Protein AF-A0A2S8NSA2-F1 (afdb_monomer_lite)

Secondary structure (DSSP, 8-state):
-------------EEEETTEEEEPSS---TTS-EEEEEEEGGGEEE-SS-TTEEEEEETTEEEEEEGGGEEE-TTSSEEEEEEESSSEEEEEETTTTEEEEEEHHHHHHHSTHHHHHHHHHHHHHHHHHHHH-GGGTT--HHHHHHHHHHHHHHHHHHHHHHHHHH-

Structure (mmCIF, N/CA/C/O backbone):
data_AF-A0A2S8NSA2-F1
#
_entry.id   AF-A0A2S8NSA2-F1
#
loop_
_atom_site.group_PDB
_atom_site.id
_atom_site.type_symbol
_atom_site.label_atom_id
_atom_site.label_alt_id
_atom_site.label_comp_id
_atom_site.label_asym_id
_atom_site.label_entity_id
_atom_site.label_seq_id
_atom_site.pdbx_PDB_ins_code
_atom_site.Cartn_x
_atom_site.Cartn_y
_atom_site.Cartn_z
_atom_site.occupancy
_atom_site.B_iso_or_equiv
_atom_site.auth_seq_id
_atom_site.auth_comp_id
_atom_site.auth_asym_id
_atom_site.auth_atom_id
_atom_site.pdbx_PDB_model_num
ATOM 1 N N . MET A 1 1 ? -39.331 26.975 -9.570 1.00 36.31 1 MET A N 1
ATOM 2 C CA . MET A 1 1 ? -37.922 26.974 -9.125 1.00 36.31 1 MET A CA 1
ATOM 3 C C . MET A 1 1 ? -37.266 25.755 -9.741 1.00 36.31 1 MET A C 1
ATOM 5 O O . MET A 1 1 ? -37.729 24.658 -9.473 1.00 36.31 1 MET A O 1
ATOM 9 N N . GLN A 1 2 ? -36.301 25.941 -10.642 1.00 37.22 2 GLN A N 1
ATOM 10 C CA . GLN A 1 2 ? -35.497 24.830 -11.154 1.00 37.22 2 GLN A CA 1
ATOM 11 C C . GLN A 1 2 ? -34.525 24.416 -10.048 1.00 37.22 2 GLN A C 1
ATOM 13 O O . GLN A 1 2 ? -33.717 25.232 -9.607 1.00 37.22 2 GLN A O 1
ATOM 18 N N . GLU A 1 3 ? -34.644 23.180 -9.571 1.00 40.59 3 GLU A N 1
ATOM 19 C CA . GLU A 1 3 ? -33.641 22.570 -8.703 1.00 40.59 3 GLU A CA 1
ATOM 20 C C . GLU A 1 3 ? -32.343 22.448 -9.500 1.00 40.59 3 GLU A C 1
ATOM 22 O O . GLU A 1 3 ? -32.209 21.623 -10.403 1.00 40.59 3 GLU A O 1
ATOM 27 N N . VAL A 1 4 ? -31.386 23.321 -9.194 1.00 41.84 4 VAL A N 1
ATOM 28 C CA . VAL A 1 4 ? -30.010 23.162 -9.648 1.00 41.84 4 VAL A CA 1
ATOM 29 C C . VAL A 1 4 ? -29.487 21.915 -8.946 1.00 41.84 4 VAL A C 1
ATOM 31 O O . VAL A 1 4 ? -29.204 21.952 -7.749 1.00 41.84 4 VAL A O 1
ATOM 34 N N . GLN A 1 5 ? -29.397 20.802 -9.677 1.00 41.72 5 GLN A N 1
ATOM 35 C CA . GLN A 1 5 ? -28.624 19.643 -9.249 1.00 41.72 5 GLN A CA 1
ATOM 36 C C . GLN A 1 5 ? -27.216 20.141 -8.924 1.00 41.72 5 GLN A C 1
ATOM 38 O O . GLN A 1 5 ? -26.438 20.471 -9.819 1.00 41.72 5 GLN A O 1
ATOM 43 N N . GLN A 1 6 ? -26.894 20.234 -7.633 1.00 37.44 6 GLN A N 1
ATOM 44 C CA . GLN A 1 6 ? -25.511 20.331 -7.200 1.00 37.44 6 GLN A CA 1
ATOM 45 C C . GLN A 1 6 ? -24.838 19.046 -7.672 1.00 37.44 6 GLN A C 1
ATOM 47 O O . GLN A 1 6 ? -24.988 17.994 -7.056 1.00 37.44 6 GLN A O 1
ATOM 52 N N . THR A 1 7 ? -24.136 19.108 -8.802 1.00 39.69 7 THR A N 1
ATOM 53 C CA . THR A 1 7 ? -23.183 18.070 -9.180 1.00 39.69 7 THR A CA 1
ATOM 54 C C . THR A 1 7 ? -22.225 17.919 -8.011 1.00 39.69 7 THR A C 1
ATOM 56 O O . THR A 1 7 ? -21.465 18.848 -7.729 1.00 39.69 7 THR A O 1
ATOM 59 N N . GLU A 1 8 ? -22.292 16.783 -7.311 1.00 41.94 8 GLU A N 1
ATOM 60 C CA . GLU A 1 8 ? -21.272 16.389 -6.346 1.00 41.94 8 GLU A CA 1
ATOM 61 C C . GLU A 1 8 ? -19.914 16.638 -6.998 1.00 41.94 8 GLU A C 1
ATOM 63 O O . GLU A 1 8 ? -19.585 16.051 -8.032 1.00 41.94 8 GLU A O 1
ATOM 68 N N . GLN A 1 9 ? -19.134 17.559 -6.440 1.00 39.19 9 GLN A N 1
ATOM 69 C CA . GLN A 1 9 ? -17.791 17.822 -6.919 1.00 39.19 9 GLN A CA 1
ATOM 70 C C . GLN A 1 9 ? -16.939 16.618 -6.508 1.00 39.19 9 GLN A C 1
ATOM 72 O O . GLN A 1 9 ? -16.366 16.555 -5.420 1.00 39.19 9 GLN A O 1
ATOM 77 N N . VAL A 1 10 ? -16.941 15.586 -7.347 1.00 47.66 10 VAL A N 1
ATOM 78 C CA . VAL A 1 10 ? -16.198 14.359 -7.095 1.00 47.66 10 VAL A CA 1
ATOM 79 C C . VAL A 1 10 ? -14.707 14.717 -7.166 1.00 47.66 10 VAL A C 1
ATOM 81 O O . VAL A 1 10 ? -14.179 14.959 -8.247 1.00 47.66 10 VAL A O 1
ATOM 84 N N . ASN A 1 11 ? -14.020 14.785 -6.018 1.00 55.62 11 ASN A N 1
ATOM 85 C CA . ASN A 1 11 ? -12.583 15.110 -5.882 1.00 55.62 11 ASN A CA 1
ATOM 86 C C . ASN A 1 11 ? -11.660 13.992 -6.417 1.00 55.62 11 ASN A C 1
ATOM 88 O O . ASN A 1 11 ? -10.691 13.585 -5.772 1.00 55.62 11 ASN A O 1
ATOM 92 N N . TYR A 1 12 ? -11.996 13.417 -7.568 1.00 61.38 12 TYR A N 1
ATOM 93 C CA . TYR A 1 12 ? -11.253 12.340 -8.197 1.00 61.38 12 TYR A CA 1
ATOM 94 C C . TYR A 1 12 ? -11.284 12.521 -9.715 1.00 61.38 12 TYR A C 1
ATOM 96 O O . TYR A 1 12 ? -12.312 12.858 -10.292 1.00 61.38 12 TYR A O 1
ATOM 104 N N . HIS A 1 13 ? -10.162 12.244 -10.370 1.00 73.38 13 HIS A N 1
ATOM 105 C CA . HIS A 1 13 ? -10.040 12.264 -11.825 1.00 73.38 13 HIS A CA 1
ATOM 106 C C . HIS A 1 13 ? -9.911 10.848 -12.347 1.00 73.38 13 HIS A C 1
ATOM 108 O O . HIS A 1 13 ? -9.368 9.963 -11.676 1.00 73.38 13 HIS A O 1
ATOM 114 N N . PHE A 1 14 ? -10.416 10.675 -13.558 1.00 77.62 14 PHE A N 1
ATOM 115 C CA . PHE A 1 14 ? -10.244 9.467 -14.327 1.00 77.62 14 PHE A CA 1
ATOM 116 C C . PHE A 1 14 ? -9.191 9.706 -15.400 1.00 77.62 14 PHE A C 1
ATOM 118 O O . PHE A 1 14 ? -9.106 10.795 -15.962 1.00 77.62 14 PHE A O 1
ATOM 125 N N . VAL A 1 15 ? -8.390 8.683 -15.659 1.00 78.44 15 VAL A N 1
ATOM 126 C CA . VAL A 1 15 ? -7.448 8.648 -16.773 1.00 78.44 15 VAL A CA 1
ATOM 127 C C . VAL A 1 15 ? -7.893 7.535 -17.707 1.00 78.44 15 VAL A C 1
ATOM 129 O O . VAL A 1 15 ? -8.176 6.424 -17.253 1.00 78.44 15 VAL A O 1
ATOM 132 N N . GLU A 1 16 ? -7.982 7.840 -18.996 1.00 82.31 16 GLU A N 1
ATOM 133 C CA . GLU A 1 16 ? -8.319 6.858 -20.021 1.00 82.31 16 GLU A CA 1
ATOM 134 C C . GLU A 1 16 ? -7.077 6.094 -20.464 1.00 82.31 16 GLU A C 1
ATOM 136 O O . GLU A 1 16 ? -6.082 6.678 -20.887 1.00 82.31 16 GLU A O 1
ATOM 141 N N . ILE A 1 17 ? -7.140 4.768 -20.375 1.00 81.00 17 ILE A N 1
ATOM 142 C CA . ILE A 1 17 ? -6.095 3.877 -20.869 1.00 81.00 17 ILE A CA 1
ATOM 143 C C . ILE A 1 17 ? -6.755 2.803 -21.714 1.00 81.00 17 ILE A C 1
ATOM 145 O O . ILE A 1 17 ? -7.582 2.038 -21.219 1.00 81.00 17 ILE A O 1
ATOM 149 N N . SER A 1 18 ? -6.372 2.743 -22.991 1.00 83.12 18 SER A N 1
ATOM 150 C CA . SER A 1 18 ? -6.902 1.770 -23.954 1.00 83.12 18 SER A CA 1
ATOM 151 C C . SER A 1 18 ? -8.440 1.756 -24.013 1.00 83.12 18 SER A C 1
ATOM 153 O O . SER A 1 18 ? -9.045 0.690 -24.067 1.00 83.12 18 SER A O 1
ATOM 155 N N . GLY A 1 19 ? -9.076 2.933 -23.953 1.00 81.94 19 GLY A N 1
ATOM 156 C CA . GLY A 1 19 ? -10.539 3.081 -23.989 1.00 81.94 19 GLY A CA 1
ATOM 157 C C . GLY A 1 19 ? -11.267 2.772 -22.673 1.00 81.94 19 GLY A C 1
ATOM 158 O O . GLY A 1 19 ? -12.493 2.750 -22.653 1.00 81.94 19 GLY A O 1
ATOM 159 N N . LEU A 1 20 ? -10.544 2.532 -21.573 1.00 79.62 20 LEU A N 1
ATOM 160 C CA . LEU A 1 20 ? -11.114 2.303 -20.242 1.00 79.62 20 LEU A CA 1
ATOM 161 C C . LEU A 1 20 ? -10.759 3.459 -19.297 1.00 79.62 20 LEU A C 1
ATOM 163 O O . LEU A 1 20 ? -9.597 3.856 -19.215 1.00 79.62 20 LEU A O 1
ATOM 167 N N . SER A 1 21 ? -11.740 3.980 -18.555 1.00 80.56 21 SER A N 1
ATOM 168 C CA . SER A 1 21 ? -11.550 5.081 -17.598 1.00 80.56 21 SER A CA 1
ATOM 169 C C . SER A 1 21 ? -11.194 4.558 -16.201 1.00 80.56 21 SER A C 1
ATOM 171 O O . SER A 1 21 ? -11.946 3.794 -15.595 1.00 80.56 21 SER A O 1
ATOM 173 N N . TYR A 1 22 ? -10.073 5.013 -15.639 1.00 75.50 22 TYR A N 1
ATOM 174 C CA . TYR A 1 22 ? -9.566 4.552 -14.341 1.00 75.50 22 TYR A CA 1
ATOM 175 C C . TYR A 1 22 ? -9.445 5.684 -13.329 1.00 75.50 22 TYR A C 1
ATOM 177 O O . TYR A 1 22 ? -8.823 6.706 -13.600 1.00 75.50 22 TYR A O 1
ATOM 185 N N . LYS A 1 23 ? -9.986 5.470 -12.126 1.00 79.25 23 LYS A N 1
ATOM 186 C CA . LYS A 1 23 ? -9.946 6.442 -11.028 1.00 79.25 23 LYS A CA 1
ATOM 187 C C . LYS A 1 23 ? -8.545 6.555 -10.420 1.00 79.25 23 LYS A C 1
ATOM 189 O O . LYS A 1 23 ? -8.039 5.586 -9.852 1.00 79.25 23 LYS A O 1
ATOM 194 N N . VAL A 1 24 ? -7.984 7.760 -10.435 1.00 79.12 24 VAL A N 1
ATOM 195 C CA . VAL A 1 24 ? -6.727 8.104 -9.758 1.00 79.12 24 VAL A CA 1
ATOM 196 C C . VAL A 1 24 ? -6.964 8.252 -8.256 1.00 79.12 24 VAL A C 1
ATOM 198 O O . VAL A 1 24 ? -7.946 8.859 -7.820 1.00 79.12 24 VAL A O 1
ATOM 201 N N . ILE A 1 25 ? -6.059 7.698 -7.451 1.00 78.31 25 ILE A N 1
ATOM 202 C CA . ILE A 1 25 ? -6.149 7.716 -5.984 1.00 78.31 25 ILE A CA 1
ATOM 203 C C . ILE A 1 25 ? -5.177 8.762 -5.427 1.00 78.31 25 ILE A C 1
ATOM 205 O O . ILE A 1 25 ? -4.020 8.768 -5.825 1.00 78.31 25 ILE A O 1
ATOM 209 N N . ASN A 1 26 ? -5.650 9.616 -4.506 1.00 68.19 26 ASN A N 1
ATOM 210 C CA . ASN A 1 26 ? -4.936 10.745 -3.877 1.00 68.19 26 ASN A CA 1
ATOM 211 C C . ASN A 1 26 ? -4.080 11.563 -4.851 1.00 68.19 26 ASN A C 1
ATOM 213 O O . ASN A 1 26 ? -2.917 11.263 -5.122 1.00 68.19 26 ASN A O 1
ATOM 217 N N . GLN A 1 27 ? -4.663 12.639 -5.354 1.00 65.56 27 GLN A N 1
ATOM 218 C CA . GLN A 1 27 ? -4.036 13.475 -6.364 1.00 65.56 27 GLN A CA 1
ATOM 219 C C . GLN A 1 27 ? -3.081 14.469 -5.728 1.00 65.56 27 GLN A C 1
ATOM 221 O O . GLN A 1 27 ? -3.469 15.236 -4.852 1.00 65.56 27 GLN A O 1
ATOM 226 N N . LEU A 1 28 ? -1.834 14.436 -6.184 1.00 61.69 28 LEU A N 1
ATOM 227 C CA . LEU A 1 28 ? -0.816 15.438 -5.862 1.00 61.69 28 LEU A CA 1
ATOM 228 C C . LEU A 1 28 ? -0.056 15.906 -7.110 1.00 61.69 28 LEU A C 1
ATOM 230 O O . LEU A 1 28 ? 0.747 16.822 -7.017 1.00 61.69 28 LEU A O 1
ATOM 234 N N . ASP A 1 29 ? -0.298 15.272 -8.259 1.00 67.56 29 ASP A N 1
ATOM 235 C CA . ASP A 1 29 ? 0.344 15.581 -9.532 1.00 67.56 29 ASP A CA 1
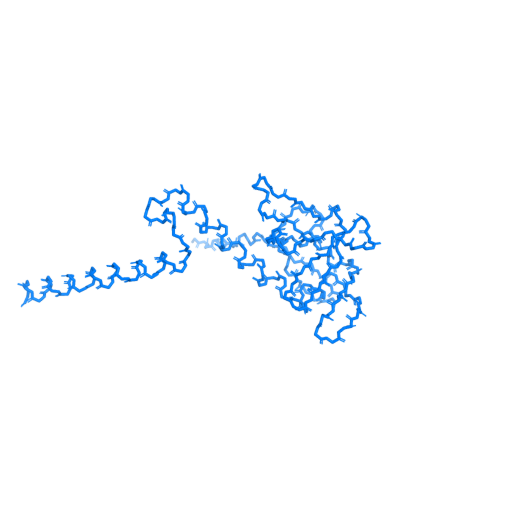ATOM 236 C C . ASP A 1 29 ? -0.596 16.407 -10.421 1.00 67.56 29 ASP A C 1
ATOM 238 O O . ASP A 1 29 ? -1.749 16.026 -10.645 1.00 67.56 29 ASP A O 1
ATOM 242 N N . GLU A 1 30 ? -0.075 17.509 -10.958 1.00 64.81 30 GLU A N 1
ATOM 243 C CA . GLU A 1 30 ? -0.766 18.422 -11.875 1.00 64.81 30 GLU A CA 1
ATOM 244 C C . GLU A 1 30 ? -1.168 17.736 -13.184 1.00 64.81 30 GLU A C 1
ATOM 246 O O . GLU A 1 30 ? -2.222 18.034 -13.749 1.00 64.81 30 GLU A O 1
ATOM 251 N N . LYS A 1 31 ? -0.366 16.765 -13.639 1.00 70.44 31 LYS A N 1
ATOM 252 C CA . LYS A 1 31 ? -0.640 15.975 -14.847 1.00 70.44 31 LYS A CA 1
ATOM 253 C C . LYS A 1 31 ? -1.627 14.830 -14.600 1.00 70.44 31 LYS A C 1
ATOM 255 O O . LYS A 1 31 ? -1.998 14.140 -15.546 1.00 70.44 31 LYS A O 1
ATOM 260 N N . LYS A 1 32 ? -2.063 14.622 -13.350 1.00 72.31 32 LYS A N 1
ATOM 261 C CA . LYS A 1 32 ? -3.138 13.699 -12.938 1.00 72.31 32 LYS A CA 1
ATOM 262 C C . LYS A 1 32 ? -2.952 12.240 -13.380 1.00 72.31 32 LYS A C 1
ATOM 264 O O . LYS A 1 32 ? -3.926 11.500 -13.407 1.00 72.31 32 LYS A O 1
ATOM 269 N N . HIS A 1 33 ? -1.732 11.804 -13.687 1.00 82.69 33 HIS A N 1
ATOM 270 C CA . HIS A 1 33 ? -1.432 10.436 -14.148 1.00 82.69 33 HIS A CA 1
ATOM 271 C C . HIS A 1 33 ? -0.776 9.578 -13.059 1.00 82.69 33 HIS A C 1
ATOM 273 O O . HIS A 1 33 ? -0.633 8.365 -13.216 1.00 82.69 33 HIS A O 1
ATOM 279 N N . ILE A 1 34 ? -0.407 10.197 -11.936 1.00 86.75 34 ILE A N 1
ATOM 280 C CA . ILE A 1 34 ? 0.186 9.525 -10.784 1.00 86.75 34 ILE A CA 1
ATOM 281 C C . ILE A 1 34 ? -0.894 9.244 -9.737 1.00 86.75 34 ILE A C 1
ATOM 283 O O . ILE A 1 34 ? -1.528 10.158 -9.209 1.00 86.75 34 ILE A O 1
ATOM 287 N N . SER A 1 35 ? -1.063 7.968 -9.393 1.00 88.75 35 SER A N 1
ATOM 288 C CA . SER A 1 35 ? -1.845 7.551 -8.227 1.00 88.75 35 SER A CA 1
ATOM 289 C C . SER A 1 35 ? -0.941 7.434 -7.008 1.00 88.75 35 SER A C 1
ATOM 291 O O . SER A 1 35 ? 0.043 6.693 -7.036 1.00 88.75 35 SER A O 1
ATOM 293 N N . ASN A 1 36 ? -1.283 8.135 -5.926 1.00 90.06 36 ASN A N 1
ATOM 294 C CA . ASN A 1 36 ? -0.505 8.125 -4.697 1.00 90.06 36 ASN A CA 1
ATOM 295 C C . ASN A 1 36 ? -1.136 7.241 -3.617 1.00 90.06 36 ASN A C 1
ATOM 297 O O . ASN A 1 36 ? -2.294 7.393 -3.212 1.00 90.06 36 ASN A O 1
ATOM 301 N N . PHE A 1 37 ? -0.316 6.354 -3.070 1.00 92.00 37 PHE A N 1
ATOM 302 C CA . PHE A 1 37 ? -0.699 5.386 -2.058 1.00 92.00 37 PHE A CA 1
ATOM 303 C C . PHE A 1 37 ? 0.061 5.660 -0.768 1.00 92.00 37 PHE A C 1
ATOM 305 O O . PHE A 1 37 ? 1.287 5.592 -0.713 1.00 92.00 37 PHE A O 1
ATOM 312 N N . TYR A 1 38 ? -0.681 5.937 0.299 1.00 92.00 38 TYR A N 1
ATOM 313 C CA . TYR A 1 38 ? -0.127 5.880 1.646 1.00 92.00 38 TYR A CA 1
ATOM 314 C C . TYR A 1 38 ? 0.120 4.435 2.057 1.00 92.00 38 TYR A C 1
ATOM 316 O O . TYR A 1 38 ? -0.829 3.654 2.108 1.00 92.00 38 TYR A O 1
ATOM 324 N N . LEU A 1 39 ? 1.369 4.113 2.388 1.00 94.62 39 LEU A N 1
ATOM 325 C CA . LEU A 1 39 ? 1.813 2.794 2.824 1.00 94.62 39 LEU A CA 1
ATOM 326 C C . LEU A 1 39 ? 2.648 2.894 4.112 1.00 94.62 39 LEU A C 1
ATOM 328 O O . LEU A 1 39 ? 3.371 3.873 4.304 1.00 94.62 39 LEU A O 1
ATOM 332 N N . PRO A 1 40 ? 2.620 1.891 5.007 1.00 94.06 40 PRO A N 1
ATOM 333 C CA . PRO A 1 40 ? 3.462 1.889 6.199 1.00 94.06 40 PRO A CA 1
ATOM 334 C C . PRO A 1 40 ? 4.943 1.756 5.831 1.00 94.06 40 PRO A C 1
ATOM 336 O O . PRO A 1 40 ? 5.295 0.970 4.950 1.00 94.06 40 PRO A O 1
ATOM 339 N N . LYS A 1 41 ? 5.836 2.425 6.572 1.00 94.75 41 LYS A N 1
ATOM 340 C CA . LYS A 1 41 ? 7.295 2.362 6.354 1.00 94.75 41 LYS A CA 1
ATOM 341 C C . LYS A 1 41 ? 7.844 0.937 6.297 1.00 94.75 41 LYS A C 1
ATOM 343 O O . LYS A 1 41 ? 8.698 0.649 5.471 1.00 94.75 41 LYS A O 1
ATOM 348 N N . LYS A 1 42 ? 7.300 0.010 7.093 1.00 93.75 42 LYS A N 1
ATOM 349 C CA . LYS A 1 42 ? 7.693 -1.415 7.078 1.00 93.75 42 LYS A CA 1
ATOM 350 C C . LYS A 1 42 ? 7.506 -2.111 5.720 1.00 93.75 42 LYS A C 1
ATOM 352 O O . LYS A 1 42 ? 8.162 -3.124 5.467 1.00 93.75 42 LYS A O 1
ATOM 357 N N . CYS A 1 43 ? 6.621 -1.594 4.867 1.00 94.12 43 CYS A N 1
ATOM 358 C CA . CYS A 1 43 ? 6.372 -2.119 3.528 1.00 94.12 43 CYS A CA 1
ATOM 359 C C . CYS A 1 43 ? 7.352 -1.566 2.486 1.00 94.12 43 CYS A C 1
ATOM 361 O O . CYS A 1 43 ? 7.432 -2.127 1.401 1.00 94.12 43 CYS A O 1
ATOM 363 N N . VAL A 1 44 ? 8.116 -0.516 2.793 1.00 95.19 44 VAL A N 1
ATOM 364 C CA . VAL A 1 44 ? 9.052 0.124 1.861 1.00 95.19 44 VAL A CA 1
ATOM 365 C C . VAL A 1 44 ? 10.479 -0.163 2.318 1.00 95.19 44 VAL A C 1
ATOM 367 O O . VAL A 1 44 ? 10.867 0.166 3.436 1.00 95.19 44 VAL A O 1
ATOM 370 N N . ARG A 1 45 ? 11.274 -0.813 1.467 1.00 94.19 45 ARG A N 1
ATOM 371 C CA . ARG A 1 45 ? 12.677 -1.150 1.759 1.00 94.19 45 ARG A CA 1
ATOM 372 C C . ARG A 1 45 ? 13.584 -0.707 0.627 1.00 94.19 45 ARG A C 1
ATOM 374 O O . ARG A 1 45 ? 13.150 -0.657 -0.518 1.00 94.19 45 ARG A O 1
ATOM 381 N N . GLN A 1 46 ? 14.853 -0.445 0.928 1.00 94.69 46 GLN A N 1
ATOM 382 C CA . GLN A 1 46 ? 15.870 -0.247 -0.105 1.00 94.69 46 GLN A CA 1
ATOM 383 C C . GLN A 1 46 ? 15.890 -1.453 -1.055 1.00 94.69 46 GLN A C 1
ATOM 385 O O . GLN A 1 46 ? 15.909 -2.600 -0.599 1.00 94.69 46 GLN A O 1
ATOM 390 N N . HIS A 1 47 ? 15.860 -1.211 -2.369 1.00 93.25 47 HIS A N 1
ATOM 391 C CA . HIS A 1 47 ? 16.041 -2.297 -3.325 1.00 93.25 47 HIS A CA 1
ATOM 392 C C . HIS A 1 47 ? 17.505 -2.776 -3.261 1.00 93.25 47 HIS A C 1
ATOM 394 O O . HIS A 1 47 ? 18.404 -1.934 -3.327 1.00 93.25 47 HIS A O 1
ATOM 400 N N . PRO A 1 48 ? 17.768 -4.094 -3.147 1.00 87.56 48 PRO A N 1
ATOM 401 C CA . PRO A 1 48 ? 19.106 -4.618 -2.848 1.00 87.56 48 PRO A CA 1
ATOM 402 C C . PRO A 1 48 ? 20.136 -4.312 -3.940 1.00 87.56 48 PRO A C 1
ATOM 404 O O . PRO A 1 48 ? 21.294 -4.067 -3.641 1.00 87.56 48 PRO A O 1
ATOM 407 N N . THR A 1 49 ? 19.707 -4.293 -5.203 1.00 89.06 49 THR A N 1
ATOM 408 C CA . THR A 1 49 ? 20.593 -4.095 -6.364 1.00 89.06 49 THR A CA 1
ATOM 409 C C . THR A 1 49 ? 20.321 -2.808 -7.145 1.00 89.06 49 THR A C 1
ATOM 411 O O . THR A 1 49 ? 20.952 -2.571 -8.165 1.00 89.06 49 THR A O 1
ATOM 414 N N . ARG A 1 50 ? 19.360 -1.980 -6.711 1.00 89.12 50 ARG A N 1
ATOM 415 C CA . ARG A 1 50 ? 18.967 -0.745 -7.416 1.00 89.12 50 ARG A CA 1
ATOM 416 C C . ARG A 1 50 ? 18.955 0.410 -6.432 1.00 89.12 50 ARG A C 1
ATOM 418 O O . ARG A 1 50 ? 18.005 0.572 -5.669 1.00 89.12 50 ARG A O 1
ATOM 425 N N . GLN A 1 51 ? 20.046 1.164 -6.395 1.00 91.25 51 GLN A N 1
ATOM 426 C CA . GLN A 1 51 ? 20.259 2.194 -5.378 1.00 91.25 51 GLN A CA 1
ATOM 427 C C . GLN A 1 51 ? 19.250 3.345 -5.474 1.00 91.25 51 GLN A C 1
ATOM 429 O O . GLN A 1 51 ? 18.888 3.927 -4.456 1.00 91.25 51 GLN A O 1
ATOM 434 N N . ASP A 1 52 ? 18.743 3.621 -6.668 1.00 94.69 52 ASP A N 1
ATOM 435 C CA . ASP A 1 52 ? 17.762 4.659 -6.991 1.00 94.69 52 ASP A CA 1
ATOM 436 C C . ASP A 1 52 ? 16.302 4.225 -6.774 1.00 94.69 52 ASP A C 1
ATOM 438 O O . ASP A 1 52 ? 15.379 4.999 -7.021 1.00 94.69 52 ASP A O 1
ATOM 442 N N . SER A 1 53 ? 16.073 2.995 -6.308 1.00 95.25 53 SER A N 1
ATOM 443 C CA . SER A 1 53 ? 14.742 2.399 -6.227 1.00 95.25 53 SER A CA 1
ATOM 444 C C . SER A 1 53 ? 14.445 1.829 -4.842 1.00 95.25 53 SER A C 1
ATOM 446 O O . SER A 1 53 ? 15.315 1.299 -4.143 1.00 95.25 53 SER A O 1
ATOM 448 N N . TYR A 1 54 ? 13.174 1.877 -4.464 1.00 97.00 54 TYR A N 1
ATOM 449 C CA . TYR A 1 54 ? 12.630 1.124 -3.348 1.00 97.00 54 TYR A CA 1
ATOM 450 C C . TYR A 1 54 ? 11.940 -0.154 -3.824 1.00 97.00 54 TYR A C 1
ATOM 452 O O . TYR A 1 54 ? 11.378 -0.248 -4.914 1.00 97.00 54 TYR A O 1
ATOM 460 N N . LYS A 1 55 ? 11.976 -1.159 -2.955 1.00 95.06 55 LYS A N 1
ATOM 461 C CA . LYS A 1 55 ? 11.204 -2.390 -3.030 1.00 95.06 55 LYS A CA 1
ATOM 462 C C . LYS A 1 55 ? 10.000 -2.250 -2.103 1.00 95.06 55 LYS A C 1
ATOM 464 O O . LYS A 1 55 ? 10.155 -2.214 -0.881 1.00 95.06 55 LYS A O 1
ATOM 469 N N . ILE A 1 56 ? 8.811 -2.192 -2.688 1.00 96.19 56 ILE A N 1
ATOM 470 C CA . ILE A 1 56 ? 7.549 -1.992 -1.975 1.00 96.19 56 ILE A CA 1
ATOM 471 C C . ILE A 1 56 ? 6.826 -3.325 -1.856 1.00 96.19 56 ILE A C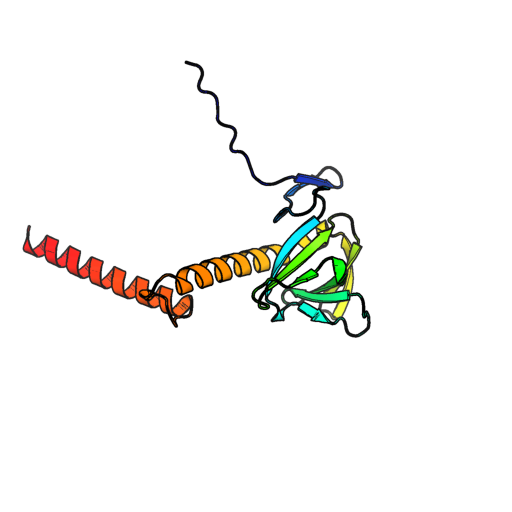 1
ATOM 473 O O . ILE A 1 56 ? 6.421 -3.902 -2.860 1.00 96.19 56 ILE A O 1
ATOM 477 N N . LYS A 1 57 ? 6.688 -3.833 -0.631 1.00 94.94 57 LYS A N 1
ATOM 478 C CA . LYS A 1 57 ? 6.008 -5.089 -0.309 1.00 94.94 57 LYS A CA 1
ATOM 479 C C . LYS A 1 57 ? 4.501 -4.893 -0.241 1.00 94.94 57 LYS A C 1
ATOM 481 O O . LYS A 1 57 ? 4.012 -4.133 0.589 1.00 94.94 57 LYS A O 1
ATOM 486 N N . ILE A 1 58 ? 3.783 -5.665 -1.046 1.00 93.56 58 ILE A N 1
ATOM 487 C CA . ILE A 1 58 ? 2.326 -5.765 -1.056 1.00 93.56 58 ILE A CA 1
ATOM 488 C C . ILE A 1 58 ? 1.993 -7.252 -0.953 1.00 93.56 58 ILE A C 1
ATOM 490 O O . ILE A 1 58 ? 2.009 -7.977 -1.944 1.00 93.56 58 ILE A O 1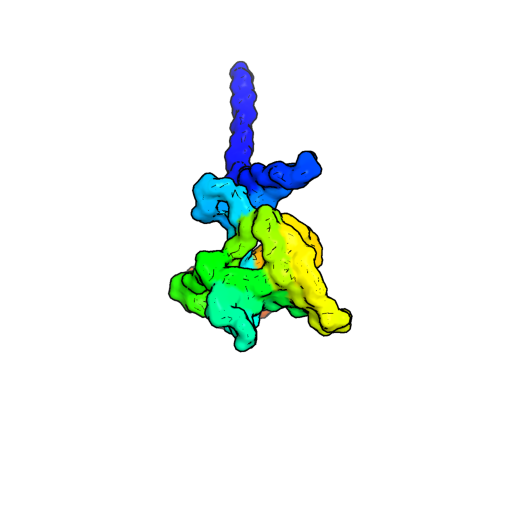
ATOM 494 N N . TYR A 1 59 ? 1.748 -7.722 0.271 1.00 89.69 59 TYR A N 1
ATOM 495 C CA . TYR A 1 59 ? 1.534 -9.141 0.579 1.00 89.69 59 TYR A CA 1
ATOM 496 C C . TYR A 1 59 ? 2.657 -10.043 0.026 1.00 89.69 59 TYR A C 1
ATOM 498 O O . TYR A 1 59 ? 3.803 -9.935 0.473 1.00 89.69 59 TYR A O 1
ATOM 506 N N . ASN A 1 60 ? 2.331 -10.924 -0.924 1.00 90.94 60 ASN A N 1
ATOM 507 C CA . ASN A 1 60 ? 3.241 -11.836 -1.621 1.00 90.94 60 ASN A CA 1
ATOM 508 C C . ASN A 1 60 ? 3.865 -11.228 -2.889 1.00 90.94 60 ASN A C 1
ATOM 510 O O . ASN A 1 60 ? 4.505 -11.935 -3.660 1.00 90.94 60 ASN A O 1
ATOM 514 N N . LYS A 1 61 ? 3.661 -9.936 -3.147 1.00 94.06 61 LYS A N 1
ATOM 515 C CA . LYS A 1 61 ? 4.234 -9.231 -4.291 1.00 94.06 61 LYS A CA 1
ATOM 516 C C . LYS A 1 61 ? 5.166 -8.119 -3.830 1.00 94.06 61 LYS A C 1
ATOM 518 O O . LYS A 1 61 ? 5.008 -7.547 -2.749 1.00 94.06 61 LYS A O 1
ATOM 523 N N . PHE A 1 62 ? 6.130 -7.790 -4.677 1.00 93.69 62 PHE A N 1
ATOM 524 C CA . PHE A 1 62 ? 6.928 -6.583 -4.547 1.00 93.69 62 PHE A CA 1
ATOM 525 C C . PHE A 1 62 ? 6.890 -5.768 -5.829 1.00 93.69 62 PHE A C 1
ATOM 527 O O . PHE A 1 62 ? 7.036 -6.329 -6.913 1.00 93.69 62 PHE A O 1
ATOM 534 N N . ILE A 1 63 ? 6.777 -4.453 -5.685 1.00 95.81 63 ILE A N 1
ATOM 535 C CA . ILE A 1 63 ? 6.892 -3.492 -6.782 1.00 95.81 63 ILE A CA 1
ATOM 536 C C . ILE A 1 63 ? 8.209 -2.737 -6.612 1.00 95.81 63 ILE A C 1
ATOM 538 O O . ILE A 1 63 ? 8.523 -2.257 -5.521 1.00 95.81 63 ILE A O 1
ATOM 542 N N . CYS A 1 64 ? 9.004 -2.658 -7.677 1.00 95.50 64 CYS A N 1
ATOM 543 C CA . CYS A 1 64 ? 10.190 -1.806 -7.723 1.00 95.50 64 CYS A CA 1
ATOM 544 C C . CYS A 1 64 ? 9.779 -0.398 -8.157 1.00 95.50 64 CYS A C 1
ATOM 546 O O . CYS A 1 64 ? 9.409 -0.219 -9.315 1.00 95.50 64 CYS A O 1
ATOM 548 N N . VAL A 1 65 ? 9.867 0.580 -7.257 1.00 96.00 65 VAL A N 1
ATOM 549 C CA . VAL A 1 65 ? 9.437 1.964 -7.505 1.00 96.00 65 VAL A CA 1
ATOM 550 C C . VAL A 1 65 ? 10.626 2.914 -7.345 1.00 96.00 65 VAL A C 1
ATOM 552 O O . VAL A 1 65 ? 11.361 2.776 -6.364 1.00 96.00 65 VAL A O 1
ATOM 555 N N . PRO A 1 66 ? 10.842 3.870 -8.265 1.00 94.94 66 PRO A N 1
ATOM 556 C CA . PRO A 1 66 ? 11.891 4.875 -8.120 1.00 94.94 66 PRO A CA 1
ATOM 557 C C . PRO A 1 66 ? 11.760 5.670 -6.816 1.00 94.94 66 PRO A C 1
ATOM 559 O O . PRO A 1 66 ? 10.658 6.045 -6.411 1.00 94.94 66 PRO A O 1
ATOM 562 N N . LYS A 1 67 ? 12.889 5.979 -6.173 1.00 95.31 67 LYS A N 1
ATOM 563 C CA . LYS A 1 67 ? 12.930 6.762 -4.928 1.00 95.31 67 LYS A CA 1
ATOM 564 C C . LYS A 1 67 ? 12.289 8.135 -5.069 1.00 95.31 67 LYS A C 1
ATOM 566 O O . LYS A 1 67 ? 11.625 8.575 -4.143 1.00 95.31 67 LYS A O 1
ATOM 571 N N . ILE A 1 68 ? 12.445 8.772 -6.230 1.00 92.12 68 ILE A N 1
ATOM 572 C CA . ILE A 1 68 ? 11.844 10.079 -6.531 1.00 92.12 68 ILE A CA 1
ATOM 573 C C . ILE A 1 68 ? 10.308 10.069 -6.446 1.00 92.12 68 ILE A C 1
ATOM 575 O O . ILE A 1 68 ? 9.705 11.105 -6.212 1.00 92.12 68 ILE A O 1
ATOM 579 N N . MET A 1 69 ? 9.678 8.897 -6.575 1.00 91.75 69 MET A N 1
ATOM 580 C CA . MET A 1 69 ? 8.227 8.727 -6.447 1.00 91.75 69 MET A CA 1
ATOM 581 C C . MET A 1 69 ? 7.795 8.356 -5.018 1.00 91.75 69 MET A C 1
ATOM 583 O O . MET A 1 69 ? 6.634 8.025 -4.792 1.00 91.75 69 MET A O 1
ATOM 587 N N . CYS A 1 70 ? 8.711 8.331 -4.048 1.00 93.88 70 CYS A N 1
ATOM 588 C CA . CYS A 1 70 ? 8.449 7.864 -2.690 1.00 93.88 70 CYS A CA 1
ATOM 589 C C . CYS A 1 70 ? 8.833 8.934 -1.667 1.00 93.88 70 CYS A C 1
ATOM 591 O O . CYS A 1 70 ? 10.010 9.218 -1.463 1.00 93.88 70 CYS A O 1
ATOM 593 N N . PHE A 1 71 ? 7.845 9.454 -0.947 1.00 92.88 71 PHE A N 1
ATOM 594 C CA . PHE A 1 71 ? 8.035 10.513 0.040 1.00 92.88 71 PHE A CA 1
ATOM 595 C C . PHE A 1 71 ? 7.715 9.996 1.434 1.00 92.88 71 PHE A C 1
ATOM 597 O O . PHE A 1 71 ? 6.621 9.491 1.681 1.00 92.88 71 PHE A O 1
ATOM 604 N N . LEU A 1 72 ? 8.662 10.115 2.359 1.00 93.06 72 LEU A N 1
ATOM 605 C CA . LEU A 1 72 ? 8.400 9.820 3.761 1.00 93.06 72 LEU A CA 1
ATOM 606 C C . LEU A 1 72 ? 7.590 10.971 4.368 1.00 93.06 72 LEU A C 1
ATOM 608 O O . LEU A 1 72 ? 7.923 12.139 4.172 1.00 93.06 72 LEU A O 1
ATOM 612 N N . ASP A 1 73 ? 6.517 10.652 5.087 1.00 87.88 73 ASP A N 1
ATOM 613 C CA . ASP A 1 73 ? 5.701 11.672 5.735 1.00 87.88 73 ASP A CA 1
ATOM 614 C C . ASP A 1 73 ? 6.410 12.288 6.953 1.00 87.88 73 ASP A C 1
ATOM 616 O O . ASP A 1 73 ? 7.392 11.753 7.471 1.00 87.88 73 ASP A O 1
ATOM 620 N N . LYS A 1 74 ? 5.887 13.420 7.442 1.00 87.06 74 LYS A N 1
ATOM 621 C CA . LYS A 1 74 ? 6.475 14.163 8.572 1.00 87.06 74 LYS A CA 1
ATOM 622 C C . LYS A 1 74 ? 6.605 13.332 9.854 1.00 87.06 74 LYS A C 1
ATOM 624 O O . LYS A 1 74 ? 7.436 13.643 10.696 1.00 87.06 74 LYS A O 1
ATOM 629 N N . THR A 1 75 ? 5.785 12.292 10.016 1.00 86.44 75 THR A N 1
ATOM 630 C CA . THR A 1 75 ? 5.832 11.414 11.196 1.00 86.44 75 THR A CA 1
ATOM 631 C C . THR A 1 75 ? 6.926 10.353 11.089 1.00 86.44 75 THR A C 1
ATOM 633 O O . THR A 1 75 ? 7.230 9.679 12.069 1.00 86.44 75 THR A O 1
ATOM 636 N N . GLY A 1 76 ? 7.483 10.141 9.892 1.00 89.88 76 GLY A N 1
ATOM 637 C CA . GLY A 1 76 ? 8.448 9.083 9.616 1.00 89.88 76 GLY A CA 1
ATOM 638 C C . GLY A 1 76 ? 7.858 7.667 9.638 1.00 89.88 76 GLY A C 1
ATOM 639 O O . GLY A 1 76 ? 8.607 6.699 9.474 1.00 89.88 76 GLY A O 1
ATOM 640 N N . LYS A 1 77 ? 6.541 7.519 9.842 1.00 91.19 77 LYS A N 1
ATOM 641 C CA . LYS A 1 77 ? 5.852 6.221 9.956 1.00 91.19 77 LYS A CA 1
ATOM 642 C C . LYS A 1 77 ? 5.287 5.730 8.627 1.00 91.19 77 LYS A C 1
ATOM 644 O O . LYS A 1 77 ? 5.183 4.516 8.423 1.00 91.19 77 LYS A O 1
ATOM 649 N N . TYR A 1 78 ? 4.949 6.644 7.722 1.00 93.00 78 TYR A N 1
ATOM 650 C CA . TYR A 1 78 ? 4.274 6.328 6.467 1.00 93.00 78 TYR A CA 1
ATOM 651 C C . TYR A 1 78 ? 5.034 6.885 5.273 1.00 93.00 78 TYR A C 1
ATOM 653 O O . TYR A 1 78 ? 5.589 7.976 5.331 1.00 93.00 78 TYR A O 1
ATOM 661 N N . PHE A 1 79 ? 5.012 6.141 4.176 1.00 94.50 79 PHE A N 1
ATOM 662 C CA . PHE A 1 79 ? 5.391 6.638 2.865 1.00 94.50 79 PHE A CA 1
ATOM 663 C C . PHE A 1 79 ? 4.147 7.014 2.074 1.00 94.50 79 PHE A C 1
ATOM 665 O O . PHE A 1 79 ? 3.123 6.337 2.139 1.00 94.50 79 PHE A O 1
ATOM 672 N N . LEU A 1 80 ? 4.278 8.066 1.287 1.00 92.88 80 LEU A N 1
ATOM 673 C CA . LEU A 1 80 ? 3.449 8.361 0.141 1.00 92.88 80 LEU A CA 1
ATOM 674 C C . LEU A 1 80 ? 4.187 7.848 -1.099 1.00 92.88 80 LEU A C 1
ATOM 676 O O . LEU A 1 80 ? 5.303 8.279 -1.378 1.00 92.88 80 LEU A O 1
ATOM 680 N N . VAL A 1 81 ? 3.584 6.900 -1.804 1.00 94.00 81 VAL A N 1
ATOM 681 C CA . VAL A 1 81 ? 4.184 6.218 -2.953 1.00 94.00 81 VAL A CA 1
ATOM 682 C C . VAL A 1 81 ? 3.372 6.531 -4.196 1.00 94.00 81 VAL A C 1
ATOM 684 O O . VAL A 1 81 ? 2.202 6.160 -4.262 1.00 94.00 81 VAL A O 1
ATOM 687 N N . GLY A 1 82 ? 3.995 7.167 -5.180 1.00 92.56 82 GLY A N 1
ATOM 688 C CA . GLY A 1 82 ? 3.415 7.437 -6.488 1.00 92.56 82 GLY A CA 1
ATOM 689 C C . GLY A 1 82 ? 3.640 6.285 -7.465 1.00 92.56 82 GLY A C 1
ATOM 690 O O . GLY A 1 82 ? 4.763 5.800 -7.624 1.00 92.56 82 GLY A O 1
ATOM 691 N N . LEU A 1 83 ? 2.572 5.868 -8.144 1.00 92.75 83 LEU A N 1
ATOM 692 C CA . LEU A 1 83 ? 2.641 5.045 -9.348 1.00 92.75 83 LEU A CA 1
ATOM 693 C C . LEU A 1 83 ? 2.057 5.827 -10.525 1.00 92.75 83 LEU A C 1
ATOM 695 O O . LEU A 1 83 ? 0.872 6.159 -10.530 1.00 92.75 83 LEU A O 1
ATOM 699 N N . ASP A 1 84 ? 2.900 6.098 -11.513 1.00 91.38 84 ASP A N 1
ATOM 700 C CA . ASP A 1 84 ? 2.518 6.609 -12.824 1.00 91.38 84 ASP A CA 1
ATOM 701 C C . ASP A 1 84 ? 1.787 5.504 -13.586 1.00 91.38 84 ASP A C 1
ATOM 703 O O . ASP A 1 84 ? 2.322 4.416 -13.794 1.00 91.38 84 ASP A O 1
ATOM 707 N N . MET A 1 85 ? 0.558 5.775 -14.011 1.00 88.94 85 MET A N 1
ATOM 708 C CA . MET A 1 85 ? -0.299 4.784 -14.652 1.00 88.94 85 MET A CA 1
ATOM 709 C C . MET A 1 85 ? 0.243 4.223 -15.977 1.00 88.94 85 MET A C 1
ATOM 711 O O . MET A 1 85 ? -0.093 3.085 -16.321 1.00 88.94 85 MET A O 1
ATOM 715 N N . TYR A 1 86 ? 1.089 4.973 -16.685 1.00 87.94 86 TYR A N 1
ATOM 716 C CA . TYR A 1 86 ? 1.672 4.598 -17.975 1.00 87.94 86 TYR A CA 1
ATOM 717 C C . TYR A 1 86 ? 3.061 3.969 -17.843 1.00 87.94 86 TYR A C 1
ATOM 719 O O . TYR A 1 86 ? 3.502 3.234 -18.730 1.00 87.94 86 TYR A O 1
ATOM 727 N N . PHE A 1 87 ? 3.758 4.218 -16.734 1.00 91.69 87 PHE A N 1
ATOM 728 C CA . PHE A 1 87 ? 5.091 3.670 -16.517 1.00 91.69 87 PHE A CA 1
ATOM 729 C C . PHE A 1 87 ? 5.055 2.157 -16.270 1.00 91.69 87 PHE A C 1
ATOM 731 O O . PHE A 1 87 ? 4.166 1.627 -15.609 1.00 91.69 87 PHE A O 1
ATOM 738 N N . ASN A 1 88 ? 6.061 1.440 -16.774 1.00 95.12 88 ASN A N 1
ATOM 739 C CA . ASN A 1 88 ? 6.174 -0.008 -16.615 1.00 95.12 88 ASN A CA 1
ATOM 740 C C . ASN A 1 88 ? 7.054 -0.382 -15.417 1.00 95.12 88 ASN A C 1
ATOM 742 O O . ASN A 1 88 ? 8.285 -0.282 -15.483 1.00 95.12 88 ASN A O 1
ATOM 746 N N . TYR A 1 89 ? 6.433 -0.919 -14.372 1.00 95.25 89 TYR A N 1
ATOM 747 C CA . TYR A 1 89 ? 7.067 -1.349 -13.132 1.00 95.25 89 TYR A CA 1
ATOM 748 C C . TYR A 1 89 ? 7.457 -2.825 -13.161 1.00 95.25 89 TYR A C 1
ATOM 750 O O . TYR A 1 89 ? 6.780 -3.667 -13.749 1.00 95.25 89 TYR A O 1
ATOM 758 N N . TRP A 1 90 ? 8.551 -3.151 -12.472 1.00 95.06 90 TRP A N 1
ATOM 759 C CA . TRP A 1 90 ? 8.913 -4.541 -12.205 1.00 95.06 90 TRP A CA 1
ATOM 760 C C . TRP A 1 90 ? 8.133 -5.067 -11.007 1.00 95.06 90 TRP A C 1
ATOM 762 O O . TRP A 1 90 ? 8.224 -4.504 -9.911 1.00 95.06 90 TRP A O 1
ATOM 772 N N . ILE A 1 91 ? 7.433 -6.175 -11.227 1.00 95.38 91 ILE A N 1
ATOM 773 C CA . ILE A 1 91 ? 6.673 -6.907 -10.224 1.00 95.38 91 ILE A CA 1
ATOM 774 C C . ILE A 1 91 ? 7.373 -8.235 -9.962 1.00 95.38 91 ILE A C 1
ATOM 776 O O . ILE A 1 91 ? 7.723 -8.966 -10.888 1.00 95.38 91 ILE A O 1
ATOM 780 N N . TYR A 1 92 ? 7.577 -8.541 -8.687 1.00 92.62 92 TYR A N 1
ATOM 781 C CA . TYR A 1 92 ? 8.137 -9.806 -8.228 1.00 92.62 92 TYR A CA 1
ATOM 782 C C . TYR A 1 92 ? 7.085 -10.517 -7.391 1.00 92.62 92 TYR A C 1
ATOM 784 O O . TYR A 1 92 ? 6.639 -9.967 -6.383 1.00 92.62 92 TYR A O 1
ATOM 792 N N . ASN A 1 93 ? 6.697 -11.723 -7.782 1.00 91.62 93 ASN A N 1
ATOM 793 C CA . ASN A 1 93 ? 5.785 -12.555 -7.015 1.00 91.62 93 ASN A CA 1
ATOM 794 C C . ASN A 1 93 ? 6.588 -13.580 -6.213 1.00 91.62 93 ASN A C 1
ATOM 796 O O . ASN A 1 93 ? 7.305 -14.403 -6.772 1.00 91.62 93 ASN A O 1
ATOM 800 N N . THR A 1 94 ? 6.485 -13.519 -4.889 1.00 87.62 94 THR A N 1
ATOM 801 C CA . THR A 1 94 ? 7.257 -14.381 -3.991 1.00 87.62 94 THR A CA 1
ATOM 802 C C . THR A 1 94 ? 6.685 -15.775 -3.857 1.00 87.62 94 THR A C 1
ATOM 804 O O . THR A 1 94 ? 7.379 -16.645 -3.349 1.00 87.62 94 THR A O 1
ATOM 807 N N . ARG A 1 95 ? 5.417 -15.984 -4.229 1.00 88.19 95 ARG A N 1
ATOM 808 C CA . ARG A 1 95 ? 4.768 -17.293 -4.086 1.00 88.19 95 ARG A CA 1
ATOM 809 C C . ARG A 1 95 ? 5.332 -18.300 -5.090 1.00 88.19 95 ARG A C 1
ATOM 811 O O . ARG A 1 95 ? 5.536 -19.453 -4.749 1.00 88.19 95 ARG A O 1
ATOM 818 N N . ASP A 1 96 ? 5.598 -17.825 -6.295 1.00 90.25 96 ASP A N 1
ATOM 819 C CA . ASP A 1 96 ? 5.996 -18.600 -7.471 1.00 90.25 96 ASP A CA 1
ATOM 820 C C . ASP A 1 96 ? 7.369 -18.163 -8.015 1.00 90.25 96 ASP A C 1
ATOM 822 O O . ASP A 1 96 ? 7.785 -18.599 -9.079 1.00 90.25 96 ASP A O 1
ATOM 826 N N . ASN A 1 97 ? 8.089 -17.313 -7.272 1.00 88.75 97 ASN A N 1
ATOM 827 C CA . ASN A 1 97 ? 9.422 -16.795 -7.607 1.00 88.75 97 ASN A CA 1
ATOM 828 C C . ASN A 1 97 ? 9.529 -16.170 -9.016 1.00 88.75 97 ASN A C 1
ATOM 830 O O . ASN A 1 97 ? 10.589 -16.168 -9.640 1.00 88.75 97 ASN A O 1
ATOM 834 N N . ASN A 1 98 ? 8.423 -15.611 -9.508 1.00 92.56 98 ASN A N 1
ATOM 835 C CA . ASN A 1 98 ? 8.326 -15.045 -10.846 1.00 92.56 98 ASN A CA 1
ATOM 836 C C . ASN A 1 98 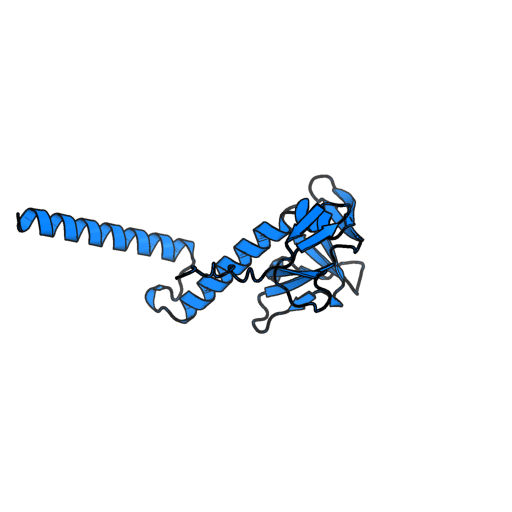? 8.564 -13.535 -10.854 1.00 92.56 98 ASN A C 1
ATOM 838 O O . ASN A 1 98 ? 8.230 -12.814 -9.908 1.00 92.56 98 ASN A O 1
ATOM 842 N N . LYS A 1 99 ? 9.093 -13.044 -11.976 1.00 93.38 99 LYS A N 1
ATOM 843 C CA . LYS A 1 99 ? 9.340 -11.624 -12.236 1.00 93.38 99 LYS A CA 1
ATOM 844 C C . LYS A 1 99 ? 8.748 -11.232 -13.585 1.00 93.38 99 LYS A C 1
ATOM 846 O O . LYS A 1 99 ? 9.053 -11.856 -14.593 1.00 93.38 99 LYS A O 1
ATOM 851 N N . TYR A 1 100 ? 7.961 -10.164 -13.606 1.00 95.00 100 TYR A N 1
ATOM 852 C CA . TYR A 1 100 ? 7.315 -9.655 -14.817 1.00 95.00 100 TYR A CA 1
ATOM 853 C C . TYR A 1 100 ? 7.162 -8.133 -14.761 1.00 95.00 100 TYR A C 1
ATOM 855 O O . TYR A 1 100 ? 7.449 -7.498 -13.741 1.00 95.00 100 TYR A O 1
ATOM 863 N N . ARG A 1 101 ? 6.760 -7.530 -15.883 1.00 95.69 101 ARG A N 1
ATOM 864 C CA . ARG A 1 101 ? 6.475 -6.096 -15.972 1.00 95.69 101 ARG A CA 1
ATOM 865 C C . ARG A 1 101 ? 4.978 -5.877 -16.076 1.00 95.69 101 ARG A C 1
ATOM 867 O O . ARG A 1 101 ? 4.321 -6.588 -16.824 1.00 95.69 101 ARG A O 1
ATOM 874 N N . LEU A 1 102 ? 4.488 -4.887 -15.346 1.00 94.94 102 LEU A N 1
ATOM 875 C CA . LEU A 1 102 ? 3.134 -4.362 -15.467 1.00 94.94 102 LEU A CA 1
ATOM 876 C C . LEU A 1 102 ? 3.220 -2.850 -15.646 1.00 94.94 102 LEU A C 1
ATOM 878 O O . LEU A 1 102 ? 4.084 -2.209 -15.042 1.00 94.94 102 LEU A O 1
ATOM 882 N N . THR A 1 103 ? 2.307 -2.272 -16.418 1.00 93.31 103 THR A N 1
ATOM 883 C CA . THR A 1 103 ? 2.077 -0.822 -16.374 1.00 93.31 103 THR A CA 1
ATOM 884 C C . THR A 1 103 ? 1.613 -0.410 -14.973 1.00 93.31 103 THR A C 1
ATOM 886 O O . THR A 1 103 ? 1.155 -1.247 -14.191 1.00 93.31 103 THR A O 1
ATOM 889 N N . GLY A 1 104 ? 1.683 0.876 -14.628 1.00 91.88 104 GLY A N 1
ATOM 890 C CA . GLY A 1 104 ? 1.192 1.359 -13.340 1.00 91.88 104 GLY A CA 1
ATOM 891 C C . GLY A 1 104 ? -0.273 1.012 -13.112 1.00 91.88 104 GLY A C 1
ATOM 892 O O . GLY A 1 104 ? -0.619 0.535 -12.034 1.00 91.88 104 GLY A O 1
ATOM 893 N N . TYR A 1 105 ? -1.124 1.146 -14.135 1.00 89.44 105 TYR A N 1
ATOM 894 C CA . TYR A 1 105 ? -2.536 0.771 -14.012 1.00 89.44 105 TYR A CA 1
ATOM 895 C C . TYR A 1 105 ? -2.714 -0.731 -13.737 1.00 89.44 105 TYR A C 1
ATOM 897 O O . TYR A 1 105 ? -3.483 -1.106 -12.850 1.00 89.44 105 TYR A O 1
ATOM 905 N N . GLN A 1 106 ? -1.976 -1.598 -14.441 1.00 92.06 106 GLN A N 1
ATOM 906 C CA . GLN A 1 106 ? -2.024 -3.043 -14.209 1.00 92.06 106 GLN A CA 1
ATOM 907 C C . GLN A 1 106 ? -1.488 -3.374 -12.821 1.00 92.06 106 GLN A C 1
ATOM 909 O O . GLN A 1 106 ? -2.081 -4.173 -12.112 1.00 92.06 106 GLN A O 1
ATOM 914 N N . ALA A 1 107 ? -0.409 -2.724 -12.385 1.00 93.25 107 ALA A N 1
ATOM 915 C CA . ALA A 1 107 ? 0.136 -2.907 -11.049 1.00 93.25 107 ALA A CA 1
ATOM 916 C C . ALA A 1 107 ? -0.876 -2.500 -9.965 1.00 93.25 107 ALA A C 1
ATOM 918 O O . ALA A 1 107 ? -0.990 -3.184 -8.953 1.00 93.25 107 ALA A O 1
ATOM 919 N N . ILE A 1 108 ? -1.650 -1.433 -10.170 1.00 90.56 108 ILE A N 1
ATOM 920 C CA . ILE A 1 108 ? -2.701 -1.016 -9.232 1.00 90.56 108 ILE A CA 1
ATOM 921 C C . ILE A 1 108 ? -3.865 -2.013 -9.213 1.00 90.56 108 ILE A C 1
ATOM 923 O O . ILE A 1 108 ? -4.395 -2.290 -8.142 1.00 90.56 108 ILE A O 1
ATOM 927 N N . ARG A 1 109 ? -4.258 -2.547 -10.374 1.00 88.19 109 ARG A N 1
ATOM 928 C CA . ARG A 1 109 ? -5.376 -3.493 -10.517 1.00 88.19 109 ARG A CA 1
ATOM 929 C C . ARG A 1 109 ? -5.031 -4.904 -10.026 1.00 88.19 109 ARG A C 1
ATOM 931 O O . ARG A 1 109 ? -5.837 -5.537 -9.357 1.00 88.19 109 ARG A O 1
ATOM 938 N N . ASP A 1 110 ? -3.838 -5.388 -10.359 1.00 89.75 110 ASP A N 1
ATOM 939 C CA . ASP A 1 110 ? -3.435 -6.796 -10.211 1.00 89.75 110 ASP A CA 1
ATOM 940 C C . ASP A 1 110 ? -2.655 -7.046 -8.902 1.00 89.75 110 ASP A C 1
ATOM 942 O O . ASP A 1 110 ? -2.291 -8.181 -8.549 1.00 89.75 110 ASP A O 1
ATOM 946 N N . THR A 1 111 ? -2.383 -5.979 -8.148 1.00 89.44 111 THR A N 1
ATOM 947 C CA . THR A 1 111 ? -1.829 -6.039 -6.793 1.00 89.44 111 THR A CA 1
ATOM 948 C C . THR A 1 111 ? -2.804 -5.434 -5.793 1.00 89.44 111 THR A C 1
ATOM 950 O O . THR A 1 111 ? -3.605 -4.576 -6.131 1.00 89.44 111 THR A O 1
ATOM 953 N N . ALA A 1 112 ? -2.697 -5.834 -4.527 1.00 90.75 112 ALA A N 1
ATOM 954 C CA . ALA A 1 112 ? -3.582 -5.336 -3.475 1.00 90.75 112 ALA A CA 1
ATOM 955 C C . ALA A 1 112 ? -3.129 -3.977 -2.889 1.00 90.75 112 ALA A C 1
ATOM 957 O O . ALA A 1 112 ? -3.226 -3.731 -1.682 1.00 90.75 112 ALA A O 1
ATOM 958 N N . ILE A 1 113 ? -2.516 -3.115 -3.713 1.00 91.50 113 ILE A N 1
ATOM 959 C CA . ILE A 1 113 ? -1.961 -1.834 -3.250 1.00 91.50 113 ILE A CA 1
ATOM 960 C C . ILE A 1 113 ? -3.066 -0.867 -2.815 1.00 91.50 113 ILE A C 1
ATOM 962 O O . ILE A 1 113 ? -2.889 -0.129 -1.846 1.00 91.50 113 ILE A O 1
ATOM 966 N N . LYS A 1 114 ? -4.223 -0.904 -3.485 1.00 89.12 114 LYS A N 1
ATOM 967 C CA . LYS A 1 114 ? -5.388 -0.067 -3.179 1.00 89.12 114 LYS A CA 1
ATOM 968 C C . LYS A 1 114 ? -6.003 -0.442 -1.830 1.00 89.12 114 LYS A C 1
ATOM 970 O O . LYS A 1 114 ? -6.281 0.431 -1.011 1.00 89.12 114 LYS A O 1
ATOM 975 N N . GLU A 1 115 ? -6.159 -1.731 -1.568 1.00 89.62 115 GLU A N 1
ATOM 976 C CA . GLU A 1 115 ? -6.666 -2.275 -0.309 1.00 89.62 115 GLU A CA 1
ATOM 977 C C . GLU A 1 115 ? -5.713 -1.931 0.834 1.00 89.62 115 GLU A C 1
ATOM 979 O O . GLU A 1 115 ? -6.131 -1.393 1.861 1.00 89.62 115 GLU A O 1
ATOM 984 N N . LEU A 1 116 ? -4.411 -2.160 0.630 1.00 90.88 116 LEU A N 1
ATOM 985 C CA . LEU A 1 116 ? -3.386 -1.811 1.610 1.00 90.88 116 LEU A CA 1
ATOM 986 C C . LEU A 1 116 ? -3.377 -0.305 1.905 1.00 90.88 116 LEU A C 1
ATOM 988 O O . LEU A 1 116 ? -3.217 0.102 3.059 1.00 90.88 116 LEU A O 1
ATOM 992 N N . HIS A 1 117 ? -3.587 0.521 0.884 1.00 91.62 117 HIS A N 1
ATOM 993 C CA . HIS A 1 117 ? -3.721 1.958 1.041 1.00 91.62 117 HIS A CA 1
ATOM 994 C C . HIS A 1 117 ? -4.924 2.342 1.909 1.00 91.62 117 HIS A C 1
ATOM 996 O O . HIS A 1 117 ? -4.754 3.099 2.866 1.00 91.62 117 HIS A O 1
ATOM 1002 N N . TYR A 1 118 ? -6.115 1.806 1.635 1.00 89.62 118 TYR A N 1
ATOM 1003 C CA . TYR A 1 118 ? -7.295 2.106 2.448 1.00 89.62 118 TYR A CA 1
ATOM 1004 C C . TYR A 1 118 ? -7.127 1.665 3.898 1.00 89.62 118 TYR A C 1
ATOM 1006 O O . TYR A 1 118 ? -7.434 2.438 4.804 1.00 89.62 118 TYR A O 1
ATOM 1014 N N . LEU A 1 119 ? -6.563 0.477 4.131 1.00 89.31 119 LEU A N 1
ATOM 1015 C CA . LEU A 1 119 ? -6.240 0.012 5.482 1.00 89.31 119 LEU A CA 1
ATOM 1016 C C . LEU A 1 119 ? -5.283 0.976 6.194 1.00 89.31 119 LEU A C 1
ATOM 1018 O O . LEU A 1 119 ? -5.474 1.297 7.366 1.00 89.31 119 LEU A O 1
ATOM 1022 N N . THR A 1 120 ? -4.286 1.486 5.473 1.00 90.44 120 THR A N 1
ATOM 1023 C CA . THR A 1 120 ? -3.323 2.457 6.004 1.00 90.44 120 THR A CA 1
ATOM 1024 C C . THR A 1 120 ? -3.987 3.794 6.333 1.00 90.44 120 THR A C 1
ATOM 1026 O O . THR A 1 120 ? -3.731 4.361 7.392 1.00 90.44 120 THR A O 1
ATOM 1029 N N . VAL A 1 121 ? -4.864 4.306 5.466 1.00 89.19 121 VAL A N 1
ATOM 1030 C CA . VAL A 1 121 ? -5.605 5.553 5.720 1.00 89.19 121 VAL A CA 1
ATOM 1031 C C . VAL A 1 121 ? -6.524 5.410 6.928 1.00 89.19 121 VAL A C 1
ATOM 1033 O O . VAL A 1 121 ? -6.545 6.304 7.772 1.00 89.19 121 VAL A O 1
ATOM 1036 N N . SER A 1 122 ? -7.241 4.293 7.049 1.00 86.31 122 SER A N 1
ATOM 1037 C CA . SER A 1 122 ? -8.100 4.017 8.203 1.00 86.31 122 SER A CA 1
ATOM 1038 C C . SER A 1 122 ? -7.299 3.947 9.502 1.00 86.31 122 SER A C 1
ATOM 1040 O O . SER A 1 122 ? -7.682 4.582 10.482 1.00 86.31 122 SER A O 1
ATOM 1042 N N . ALA A 1 123 ? -6.145 3.270 9.498 1.00 85.75 123 ALA A N 1
ATOM 1043 C CA . ALA A 1 123 ? -5.251 3.238 10.655 1.00 85.75 123 ALA A CA 1
ATOM 1044 C C . ALA A 1 123 ? -4.780 4.647 11.052 1.00 85.75 123 ALA A C 1
ATOM 1046 O O . ALA A 1 123 ? -4.847 5.007 12.222 1.00 85.75 123 ALA A O 1
ATOM 1047 N N . ARG A 1 124 ? -4.393 5.487 10.083 1.00 86.94 124 ARG A N 1
ATOM 1048 C CA . ARG A 1 124 ? -3.986 6.880 10.343 1.00 86.94 124 ARG A CA 1
ATOM 1049 C C . ARG A 1 124 ? -5.114 7.739 10.903 1.00 86.94 124 ARG A C 1
ATOM 1051 O O . ARG A 1 124 ? -4.860 8.597 11.742 1.00 86.94 124 ARG A O 1
ATOM 1058 N N . ARG A 1 125 ? -6.348 7.560 10.418 1.00 88.12 125 ARG A N 1
ATOM 1059 C CA . ARG A 1 125 ? -7.522 8.263 10.965 1.00 88.12 125 ARG A CA 1
ATOM 1060 C C . ARG A 1 125 ? -7.719 7.898 12.432 1.00 88.12 125 ARG A C 1
ATOM 1062 O O . ARG A 1 125 ? -7.841 8.799 13.251 1.00 88.12 125 ARG A O 1
ATOM 1069 N N . TYR A 1 126 ? -7.639 6.608 12.749 1.00 85.25 126 TYR A N 1
ATOM 1070 C CA . TYR A 1 126 ? -7.727 6.137 14.126 1.00 85.25 126 TYR A CA 1
ATOM 1071 C C . TYR A 1 126 ? -6.580 6.659 15.005 1.00 85.25 126 TYR A C 1
ATOM 1073 O O . TYR A 1 126 ? -6.831 7.117 16.109 1.00 85.25 126 TYR A O 1
ATOM 1081 N N . GLU A 1 127 ? -5.332 6.671 14.523 1.00 85.31 127 GLU A N 1
ATOM 1082 C CA . GLU A 1 127 ? -4.201 7.250 15.271 1.00 85.31 127 GLU A CA 1
ATOM 1083 C C . GLU A 1 127 ? -4.420 8.733 15.608 1.00 85.31 127 GLU A C 1
ATOM 1085 O O . GLU A 1 127 ? -4.072 9.179 16.700 1.00 85.31 127 GLU A O 1
ATOM 1090 N N . LYS A 1 128 ? -5.005 9.506 14.684 1.00 86.25 128 LYS A N 1
ATOM 1091 C CA . LYS A 1 128 ? -5.350 10.913 14.932 1.00 86.25 128 LYS A CA 1
ATOM 1092 C C . LYS A 1 128 ? -6.459 11.053 15.969 1.00 86.25 128 LYS A C 1
ATOM 1094 O O . LYS A 1 128 ? -6.354 11.904 16.840 1.00 86.25 128 LYS A O 1
ATOM 1099 N N . GLU A 1 129 ? -7.490 10.220 15.878 1.00 86.25 129 GLU A N 1
ATOM 1100 C CA . GLU A 1 129 ? -8.594 10.208 16.838 1.00 86.25 129 GLU A CA 1
ATOM 1101 C C . GLU A 1 129 ? -8.110 9.815 18.238 1.00 86.25 129 GLU A C 1
ATOM 1103 O O . GLU A 1 129 ? -8.436 10.476 19.219 1.00 86.25 129 GLU A O 1
ATOM 1108 N N . GLN A 1 130 ? -7.244 8.803 18.324 1.00 84.50 130 GLN A N 1
ATOM 1109 C CA . GLN A 1 130 ? -6.584 8.388 19.556 1.00 84.50 130 GLN A CA 1
ATOM 1110 C C . GLN A 1 130 ? -5.762 9.515 20.191 1.00 84.50 130 GLN A C 1
ATOM 1112 O O . GLN A 1 130 ? -5.748 9.640 21.412 1.00 84.50 130 GLN A O 1
ATOM 1117 N N . ALA A 1 131 ? -5.087 10.339 19.385 1.00 84.38 131 ALA A N 1
ATOM 1118 C CA . ALA A 1 131 ? -4.278 11.443 19.896 1.00 84.38 131 ALA A CA 1
ATOM 1119 C C . ALA A 1 131 ? -5.114 12.555 20.556 1.00 84.38 131 ALA A C 1
ATOM 1121 O O . ALA A 1 131 ? -4.586 13.298 21.378 1.00 84.38 131 ALA A O 1
ATOM 1122 N N . THR A 1 132 ? -6.396 12.678 20.206 1.00 85.69 132 THR A N 1
ATOM 1123 C CA . THR A 1 132 ? -7.289 13.721 20.734 1.00 85.69 132 THR A CA 1
ATOM 1124 C C . THR A 1 132 ? -8.365 13.187 21.676 1.00 85.69 132 THR A C 1
ATOM 1126 O O . THR A 1 132 ? -9.013 13.978 22.353 1.00 85.69 132 THR A O 1
ATOM 1129 N N . ASN A 1 133 ? -8.587 11.870 21.715 1.00 81.62 133 ASN A N 1
ATOM 1130 C CA . ASN A 1 133 ? -9.625 11.237 22.520 1.00 81.62 133 ASN A CA 1
ATOM 1131 C C . ASN A 1 133 ? -9.010 10.488 23.721 1.00 81.62 133 ASN A C 1
ATOM 1133 O O . ASN A 1 133 ? -8.432 9.411 23.534 1.00 81.62 133 ASN A O 1
ATOM 1137 N N . PRO A 1 134 ? -9.180 10.994 24.959 1.00 79.75 134 PRO A N 1
ATOM 1138 C CA . PRO A 1 134 ? -8.669 10.346 26.166 1.00 79.75 134 PRO A CA 1
ATOM 1139 C C . PRO A 1 134 ? -9.135 8.895 26.336 1.00 79.75 134 PRO A C 1
ATOM 1141 O O . PRO A 1 134 ? -8.359 8.070 26.810 1.00 79.75 134 PRO A O 1
ATOM 1144 N N . PHE A 1 135 ? -10.352 8.558 25.888 1.00 76.44 135 PHE A N 1
ATOM 1145 C CA . PHE A 1 135 ? -10.902 7.198 25.972 1.00 76.44 135 PHE A CA 1
ATOM 1146 C C . PHE A 1 135 ? -10.184 6.195 25.064 1.00 76.44 135 PHE A C 1
ATOM 1148 O O . PHE A 1 135 ? -10.243 4.994 25.301 1.00 76.44 135 PHE A O 1
ATOM 1155 N N . LEU A 1 136 ? -9.519 6.674 24.012 1.00 77.12 136 LEU A N 1
ATOM 1156 C CA . LEU A 1 136 ? -8.799 5.837 23.054 1.00 77.12 136 LEU A CA 1
ATOM 1157 C C . LEU A 1 136 ? -7.294 5.789 23.336 1.00 77.12 136 LEU A C 1
ATOM 1159 O O . LEU A 1 136 ? -6.582 4.977 22.737 1.00 77.12 136 LEU A O 1
ATOM 1163 N N . SER A 1 137 ? -6.792 6.650 24.223 1.00 78.06 137 SER A N 1
ATOM 1164 C CA . SER A 1 137 ? -5.367 6.767 24.529 1.00 78.06 137 SER A CA 1
ATOM 1165 C C . SER A 1 137 ? -4.786 5.434 25.015 1.00 78.06 137 SER A C 1
ATOM 1167 O O . SER A 1 137 ? -5.346 4.767 25.879 1.00 78.06 137 SER A O 1
ATOM 1169 N N . GLY A 1 138 ? -3.668 5.008 24.421 1.00 75.56 138 GLY A N 1
ATOM 1170 C CA . GLY A 1 138 ? -2.988 3.756 24.778 1.00 75.56 138 GLY A CA 1
ATOM 1171 C C . GLY A 1 138 ? -3.643 2.463 24.267 1.00 75.56 138 GLY A C 1
ATOM 1172 O O . GLY A 1 138 ? -3.067 1.391 24.443 1.00 75.56 138 GLY A O 1
ATOM 1173 N N . LEU A 1 139 ? -4.798 2.529 23.594 1.00 77.19 139 LEU A N 1
ATOM 1174 C CA . LEU A 1 139 ? -5.504 1.356 23.068 1.00 77.19 139 LEU A CA 1
ATOM 1175 C C . LEU A 1 139 ? -5.226 1.109 21.582 1.00 77.19 139 LEU A C 1
ATOM 1177 O O . LEU A 1 139 ? -5.347 1.996 20.735 1.00 77.19 139 LEU A O 1
ATOM 1181 N N . THR A 1 140 ? -4.952 -0.140 21.214 1.00 79.00 140 THR A N 1
ATOM 1182 C CA . THR A 1 140 ? -5.031 -0.546 19.803 1.00 79.00 140 THR A CA 1
ATOM 1183 C C . THR A 1 140 ? -6.474 -0.451 19.298 1.00 79.00 140 THR A C 1
ATOM 1185 O O . THR A 1 140 ? -7.419 -0.592 20.074 1.00 79.00 140 THR A O 1
ATOM 1188 N N . TYR A 1 141 ? -6.663 -0.303 17.981 1.00 72.81 141 TYR A N 1
ATOM 1189 C CA . TYR A 1 141 ? -7.999 -0.260 17.366 1.00 72.81 141 TYR A CA 1
ATOM 1190 C C . TYR A 1 141 ? -8.902 -1.427 17.802 1.00 72.81 141 TYR A C 1
ATOM 1192 O O . TYR A 1 141 ? -10.080 -1.242 18.099 1.00 72.81 141 TYR A O 1
ATOM 1200 N N . GLN A 1 142 ? -8.351 -2.643 17.885 1.00 76.88 142 GLN A N 1
ATOM 1201 C CA . GLN A 1 142 ? -9.114 -3.822 18.301 1.00 76.88 142 GLN A CA 1
ATOM 1202 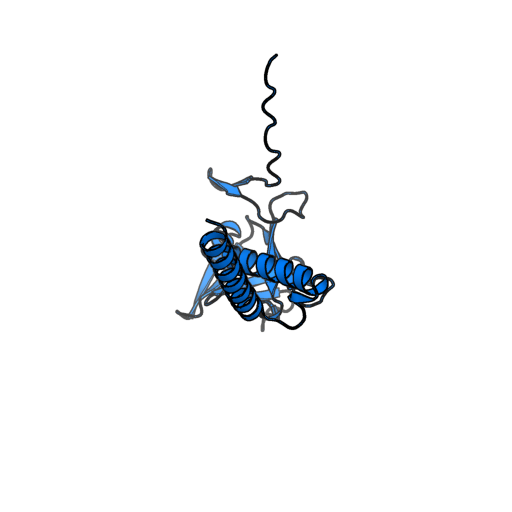C C . GLN A 1 142 ? -9.515 -3.775 19.782 1.00 76.88 142 GLN A C 1
ATOM 1204 O O . GLN A 1 142 ? -10.610 -4.222 20.123 1.00 76.88 142 GLN A O 1
ATOM 1209 N N . GLN A 1 143 ? -8.655 -3.238 20.654 1.00 83.06 143 GLN A N 1
ATOM 1210 C CA . GLN A 1 143 ? -8.958 -3.067 22.078 1.00 83.06 143 GLN A CA 1
ATOM 1211 C C . GLN A 1 143 ? -10.024 -1.991 22.287 1.00 83.06 143 GLN A C 1
ATOM 1213 O O . GLN A 1 143 ? -11.015 -2.259 22.961 1.00 83.06 143 GLN A O 1
ATOM 1218 N N . ALA A 1 144 ? -9.878 -0.831 21.640 1.00 81.75 144 ALA A N 1
ATOM 1219 C CA . ALA A 1 144 ? -10.877 0.231 21.686 1.00 81.75 144 ALA A CA 1
ATOM 1220 C C . ALA A 1 144 ? -12.239 -0.242 21.170 1.00 81.75 144 ALA A C 1
ATOM 1222 O O . ALA A 1 144 ? -13.251 -0.035 21.831 1.00 81.75 144 ALA A O 1
ATOM 1223 N N . ARG A 1 145 ? -12.273 -0.967 20.041 1.00 81.50 145 ARG A N 1
ATOM 1224 C CA . ARG A 1 145 ? -13.518 -1.539 19.509 1.00 81.50 145 ARG A CA 1
ATOM 1225 C C . ARG A 1 145 ? -14.207 -2.448 20.528 1.00 81.50 145 ARG A C 1
ATOM 1227 O O . ARG A 1 145 ? -15.412 -2.337 20.710 1.00 81.50 145 ARG A O 1
ATOM 1234 N N . LYS A 1 146 ? -13.458 -3.334 21.194 1.00 87.81 146 LYS A N 1
ATOM 1235 C CA . LYS A 1 146 ? -14.019 -4.220 22.227 1.00 87.81 146 LYS A CA 1
ATOM 1236 C C . LYS A 1 146 ? -14.579 -3.435 23.414 1.00 87.81 146 LYS A C 1
ATOM 1238 O O . LYS A 1 146 ? -15.676 -3.750 23.858 1.00 87.81 146 LYS A O 1
ATOM 1243 N N . GLN A 1 147 ? -13.854 -2.428 23.900 1.00 83.56 147 GLN A N 1
ATOM 1244 C CA . GLN A 1 147 ? -14.302 -1.608 25.028 1.00 83.56 147 GLN A CA 1
ATOM 1245 C C . GLN A 1 147 ? -15.554 -0.794 24.690 1.00 83.56 147 GLN A C 1
ATOM 1247 O O . GLN A 1 147 ? -16.511 -0.821 25.453 1.00 83.56 147 GLN A O 1
ATOM 1252 N N . ILE A 1 148 ? -15.593 -0.151 23.519 1.00 84.94 148 ILE A N 1
ATOM 1253 C CA . ILE A 1 148 ? -16.768 0.605 23.061 1.00 84.94 148 ILE A CA 1
ATOM 1254 C C . ILE A 1 148 ? -17.991 -0.310 22.939 1.00 84.94 148 ILE A C 1
ATOM 1256 O O . ILE A 1 148 ? -19.079 0.070 23.364 1.00 84.94 148 ILE A O 1
ATOM 1260 N N . CYS A 1 149 ? -17.830 -1.518 22.385 1.00 88.44 149 CYS A N 1
ATOM 1261 C CA . CYS A 1 149 ? -18.926 -2.485 22.314 1.00 88.44 149 CYS A CA 1
ATOM 1262 C C . CYS A 1 149 ? -19.426 -2.874 23.712 1.00 88.44 149 CYS A C 1
ATOM 1264 O O . CYS A 1 149 ? -20.628 -2.816 23.948 1.00 88.44 149 CYS A O 1
ATOM 1266 N N . ALA A 1 150 ? -18.521 -3.200 24.639 1.00 90.12 150 ALA A N 1
ATOM 1267 C CA . ALA A 1 150 ? -18.892 -3.576 26.002 1.00 90.12 150 ALA A CA 1
ATOM 1268 C C . ALA A 1 150 ? -19.635 -2.448 26.742 1.00 90.12 150 ALA A C 1
ATOM 1270 O O . ALA A 1 150 ? -20.669 -2.700 27.359 1.00 90.12 150 ALA A O 1
ATOM 1271 N N . GLU A 1 151 ? -19.160 -1.204 26.635 1.00 89.00 151 GLU A N 1
ATOM 1272 C CA . GLU A 1 151 ? -19.812 -0.052 27.269 1.00 89.00 151 GLU A CA 1
ATOM 1273 C C . GLU A 1 151 ? -21.173 0.251 26.624 1.00 89.00 151 GLU A C 1
ATOM 1275 O O . GLU A 1 151 ? -22.147 0.543 27.315 1.00 89.00 151 GLU A O 1
ATOM 1280 N N . SER A 1 152 ? -21.281 0.113 25.296 1.00 89.00 152 SER A N 1
ATOM 1281 C CA . SER A 1 152 ? -22.555 0.261 24.586 1.00 89.00 152 SER A CA 1
ATOM 1282 C C . SER A 1 152 ? -23.577 -0.787 25.023 1.00 89.00 152 SER A C 1
ATOM 1284 O O . SER A 1 152 ? -24.742 -0.449 25.235 1.00 89.00 152 SER A O 1
ATOM 1286 N N . ASP A 1 153 ? -23.160 -2.043 25.181 1.00 93.12 153 ASP A N 1
ATOM 1287 C CA . ASP A 1 153 ? -24.044 -3.122 25.620 1.00 93.12 153 ASP A CA 1
ATOM 1288 C C . ASP A 1 153 ? -24.487 -2.926 27.077 1.00 93.12 153 ASP A C 1
ATOM 1290 O O . ASP A 1 153 ? -25.663 -3.126 27.392 1.00 93.12 153 ASP A O 1
ATOM 1294 N N . LYS A 1 154 ? -23.595 -2.427 27.942 1.00 93.81 154 LYS A N 1
ATOM 1295 C CA . LYS A 1 154 ? -23.933 -2.028 29.314 1.00 93.81 154 LYS A CA 1
ATOM 1296 C C . LYS A 1 154 ? -24.972 -0.901 29.342 1.00 93.81 154 LYS A C 1
ATOM 1298 O O . LYS A 1 154 ? -26.005 -1.051 29.989 1.00 93.81 154 LYS A O 1
ATOM 1303 N N . LEU A 1 155 ? -24.759 0.178 28.584 1.00 93.44 155 LEU A N 1
ATOM 1304 C CA . LEU A 1 155 ? -25.702 1.303 28.499 1.00 93.44 155 LEU A CA 1
ATOM 1305 C C . LEU A 1 155 ? -27.069 0.877 27.945 1.00 93.44 155 LEU A C 1
ATOM 1307 O O . LEU A 1 155 ? -28.106 1.331 28.427 1.00 93.44 155 LEU A O 1
ATOM 1311 N N . LYS A 1 156 ? -27.097 -0.027 26.958 1.00 92.56 156 LYS A N 1
ATOM 1312 C CA . LYS A 1 156 ? -28.353 -0.610 26.461 1.00 92.56 156 LYS A CA 1
ATOM 1313 C C . LYS A 1 156 ? -29.079 -1.384 27.557 1.00 92.56 156 LYS A C 1
ATOM 1315 O O . LYS A 1 156 ? -30.290 -1.230 27.685 1.00 92.56 156 LYS A O 1
ATOM 1320 N N . ALA A 1 157 ? -28.371 -2.196 28.341 1.00 93.12 157 ALA A N 1
ATOM 1321 C CA . ALA A 1 157 ? -28.969 -2.954 29.439 1.00 93.12 157 ALA A CA 1
ATOM 1322 C C . ALA A 1 157 ? -29.520 -2.035 30.545 1.00 93.12 157 ALA A C 1
ATOM 1324 O O . ALA A 1 157 ? -30.628 -2.260 31.040 1.00 93.12 157 ALA A O 1
ATOM 1325 N N . GLU A 1 158 ? -28.791 -0.970 30.890 1.00 93.38 158 GLU A N 1
ATOM 1326 C CA . GLU A 1 158 ? -29.241 0.057 31.839 1.00 93.38 158 GLU A CA 1
ATOM 1327 C C . GLU A 1 158 ? -30.503 0.769 31.339 1.00 93.38 158 GLU A C 1
ATOM 1329 O O . GLU A 1 158 ? -31.474 0.910 32.083 1.00 93.38 158 GLU A O 1
ATOM 1334 N N . TYR A 1 159 ? -30.537 1.145 30.058 1.00 91.88 159 TYR A N 1
ATOM 1335 C CA . TYR A 1 159 ? -31.703 1.774 29.442 1.00 91.88 159 TYR A CA 1
ATOM 1336 C C . TYR A 1 159 ? -32.928 0.846 29.403 1.00 91.88 159 TYR A C 1
ATOM 1338 O O . TYR A 1 159 ? -34.032 1.268 29.745 1.00 91.88 159 TYR A O 1
ATOM 1346 N N . GLN A 1 160 ? -32.746 -0.430 29.052 1.00 89.88 160 GLN A N 1
ATOM 1347 C CA . GLN A 1 160 ? -33.827 -1.425 29.081 1.00 89.88 160 GLN A CA 1
ATOM 1348 C C . GLN A 1 160 ? -34.372 -1.631 30.499 1.00 89.88 160 GLN A C 1
ATOM 1350 O O . GLN A 1 160 ? -35.585 -1.637 30.705 1.00 89.88 160 GLN A O 1
ATOM 1355 N N . SER A 1 161 ? -33.483 -1.709 31.492 1.00 90.94 161 SER A N 1
ATOM 1356 C CA . SER A 1 161 ? -33.869 -1.802 32.906 1.00 90.94 161 SER A CA 1
ATOM 1357 C C . SER A 1 161 ? -34.625 -0.557 33.381 1.00 90.94 161 SER A C 1
ATOM 1359 O O . SER A 1 161 ? -35.558 -0.661 34.174 1.00 90.94 161 SER A O 1
ATOM 1361 N N . PHE A 1 162 ? -34.243 0.630 32.898 1.00 91.94 162 PHE A N 1
ATOM 1362 C CA . PHE A 1 162 ? -34.949 1.878 33.184 1.00 91.94 162 PHE A CA 1
ATOM 1363 C C . PHE A 1 162 ? -36.366 1.882 32.599 1.00 91.94 162 PHE A C 1
ATOM 1365 O O . PHE A 1 162 ? -37.301 2.252 33.306 1.00 91.94 162 PHE A O 1
ATOM 1372 N N . ILE A 1 163 ? -36.544 1.435 31.350 1.00 90.00 163 ILE A N 1
ATOM 1373 C CA . ILE A 1 163 ? -37.872 1.319 30.728 1.00 90.00 163 ILE A CA 1
ATOM 1374 C C . ILE A 1 163 ? -38.761 0.361 31.528 1.00 90.00 163 ILE A C 1
ATOM 1376 O O . ILE A 1 163 ? -39.866 0.751 31.886 1.00 90.00 163 ILE A O 1
ATOM 1380 N N . GLN A 1 164 ? -38.266 -0.833 31.870 1.00 82.31 164 GLN A N 1
ATOM 1381 C CA . GLN A 1 164 ? -39.025 -1.841 32.629 1.00 82.31 164 GLN A CA 1
ATOM 1382 C C . GLN A 1 164 ? -39.423 -1.401 34.044 1.00 82.31 164 GLN A C 1
ATOM 1384 O O . GLN A 1 164 ? -40.358 -1.942 34.618 1.00 82.31 164 GLN A O 1
ATOM 1389 N N . LYS A 1 165 ? -38.679 -0.473 34.656 1.00 83.75 165 LYS A N 1
ATOM 1390 C CA . LYS A 1 165 ? -39.036 0.082 35.971 1.00 83.75 165 LYS A CA 1
ATOM 1391 C C . LYS A 1 165 ? -40.010 1.254 35.879 1.00 83.75 165 LYS A C 1
ATOM 1393 O O . LYS A 1 165 ? -40.607 1.613 36.890 1.00 83.75 165 LYS A O 1
ATOM 1398 N N . LYS A 1 166 ? -40.099 1.903 34.717 1.00 76.38 166 LYS A N 1
ATOM 1399 C CA . LYS A 1 166 ? -40.893 3.120 34.506 1.00 76.38 166 LYS A CA 1
ATOM 1400 C C . LYS A 1 166 ? -42.279 2.833 33.921 1.00 76.38 166 LYS A C 1
ATOM 1402 O O . LYS A 1 166 ? -43.180 3.642 34.136 1.00 76.38 166 LYS A O 1
ATOM 1407 N N . TYR A 1 167 ? -42.426 1.728 33.196 1.00 60.16 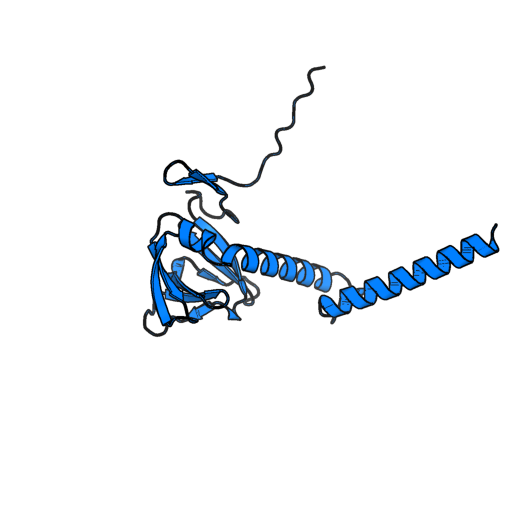167 TYR A N 1
ATOM 1408 C CA . TYR A 1 167 ? -43.660 1.247 32.570 1.00 60.16 167 TYR A CA 1
ATOM 1409 C C . TYR A 1 167 ? -43.940 -0.184 33.013 1.00 60.16 167 TYR A C 1
ATOM 1411 O O . TYR A 1 167 ? -45.137 -0.522 33.120 1.00 60.16 167 TYR A O 1
#

Radius of gyration: 22.13 Å; chains: 1; bounding box: 64×46×60 Å

Sequence (167 aa):
MQEVQQTEQVNYHFVEISGLSYKVINQLDEKKHISNFYLPKKCVRQHPTRQDSYKIKIYNKFICVPKIMCFLDKTGKYFLVGLDMYFNYWIYNTRDNNKYRLTGYQAIRDTAIKELHYLTVSARRYEKEQATNPFLSGLTYQQARKQICAESDKLKAEYQSFIQKKY

pLDDT: mean 84.46, std 13.69, range [36.31, 97.0]

Foldseek 3Di:
DDPPPPPPPPPWAWDDDPNDTDTADDDDDPVRQKRKFKAFPVQWAQDPPDNQWIWGDFPQKTKTAGPVQWDQDPVNGIIIGIAGQADWIWMAGNVVRDIDIDGSVCCPVVTCRVVNRVVNVVQVVLVVVCVVDPLNPPHDPVRSVVVVVVVVVVVVVVVVVVVVVVD